Protein AF-A0A7X0H273-F1 (afdb_monomer_lite)

pLDDT: mean 82.99, std 13.54, range [42.66, 96.94]

Secondary structure (DSSP, 8-state):
-PPPPHHHHHHHHHHHHHHHHHHHHHHHT-HHHHHHHHHHHHHHHHHHTPPP-HHHHHHHHHHHH--

Structure (mmCIF, N/CA/C/O backbone):
data_AF-A0A7X0H273-F1
#
_entry.id   AF-A0A7X0H273-F1
#
loop_
_atom_site.group_PDB
_atom_site.id
_atom_site.type_symbol
_atom_site.label_atom_id
_atom_site.label_alt_id
_atom_site.label_comp_id
_atom_site.label_asym_id
_atom_site.label_entity_id
_atom_site.label_seq_id
_atom_site.pdbx_PDB_ins_code
_atom_site.Cartn_x
_atom_site.Cartn_y
_atom_site.Cartn_z
_atom_site.occupancy
_atom_site.B_iso_or_equiv
_atom_site.auth_seq_id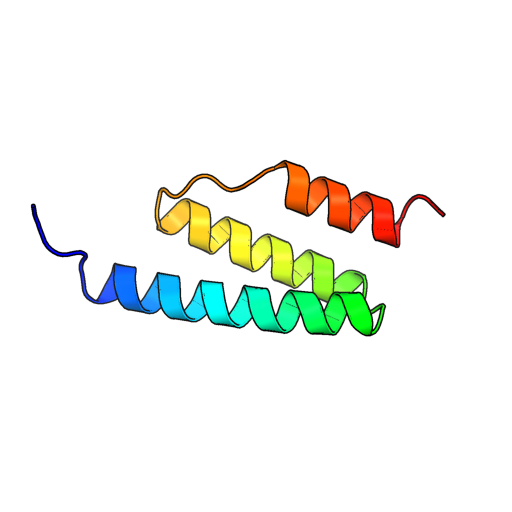
_atom_site.auth_comp_id
_atom_site.auth_asym_id
_atom_site.auth_atom_id
_atom_site.pdbx_PDB_model_num
ATOM 1 N N . MET A 1 1 ? 9.531 4.664 -27.308 1.00 42.66 1 MET A N 1
ATOM 2 C CA . MET A 1 1 ? 8.933 4.176 -26.049 1.00 42.66 1 MET A CA 1
ATOM 3 C C . MET A 1 1 ? 9.520 2.805 -25.784 1.00 42.66 1 MET A C 1
ATOM 5 O O . MET A 1 1 ? 9.261 1.899 -26.562 1.00 42.66 1 MET A O 1
ATOM 9 N N . THR A 1 2 ? 10.402 2.684 -24.800 1.00 55.12 2 THR A N 1
ATOM 10 C CA . THR A 1 2 ? 10.984 1.406 -24.372 1.00 55.12 2 THR A CA 1
ATOM 11 C C . THR A 1 2 ? 9.981 0.708 -23.460 1.00 55.12 2 THR A C 1
ATOM 13 O O . THR A 1 2 ? 9.475 1.327 -22.526 1.00 55.12 2 THR A O 1
ATOM 16 N N . GLU A 1 3 ? 9.649 -0.547 -23.755 1.00 64.25 3 GLU A N 1
ATOM 17 C CA . GLU A 1 3 ? 8.759 -1.333 -22.899 1.00 64.25 3 GLU A CA 1
ATOM 18 C C . GLU A 1 3 ? 9.349 -1.462 -21.485 1.00 64.25 3 GLU A C 1
ATOM 20 O O . GLU A 1 3 ? 10.570 -1.602 -21.340 1.00 64.25 3 GLU A O 1
ATOM 25 N N . PRO A 1 4 ? 8.513 -1.412 -20.431 1.00 70.31 4 PRO A N 1
ATOM 26 C CA . PRO A 1 4 ? 8.983 -1.655 -19.076 1.00 70.31 4 PRO A CA 1
ATOM 27 C C . PRO A 1 4 ? 9.571 -3.066 -18.982 1.00 70.31 4 PRO A C 1
ATOM 29 O O . PRO A 1 4 ? 9.038 -4.020 -19.550 1.00 70.31 4 PRO A O 1
ATOM 32 N N . SER A 1 5 ? 10.676 -3.208 -18.249 1.00 85.06 5 SER A N 1
ATO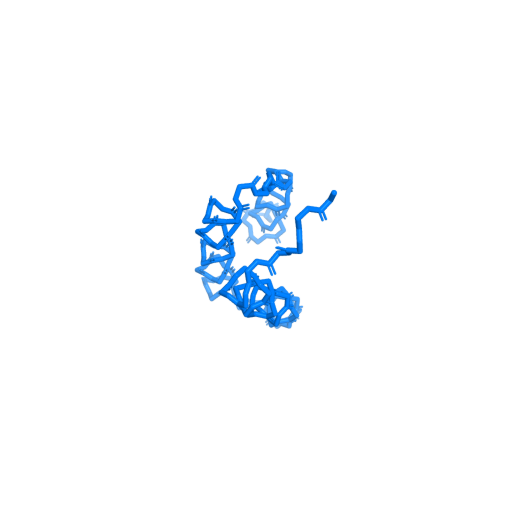M 33 C CA . SER A 1 5 ? 11.286 -4.520 -18.039 1.00 85.06 5 SER A CA 1
ATOM 34 C C . SER A 1 5 ? 10.296 -5.469 -17.349 1.00 85.06 5 SER A C 1
ATOM 36 O O . SER A 1 5 ? 9.428 -5.046 -16.579 1.00 85.06 5 SER A O 1
ATOM 38 N N . LYS A 1 6 ? 10.442 -6.781 -17.580 1.00 81.12 6 LYS A N 1
ATOM 39 C CA . LYS A 1 6 ? 9.627 -7.805 -16.897 1.00 81.12 6 LYS A CA 1
ATOM 40 C C . LYS A 1 6 ? 9.691 -7.678 -15.367 1.00 81.12 6 LYS A C 1
ATOM 42 O O . LYS A 1 6 ? 8.709 -7.976 -14.696 1.00 81.12 6 LYS A O 1
ATOM 47 N N . ASP A 1 7 ? 10.817 -7.199 -14.838 1.00 88.38 7 ASP A N 1
ATOM 48 C CA . ASP A 1 7 ? 11.012 -6.931 -13.411 1.00 88.38 7 ASP A CA 1
ATOM 49 C C . ASP A 1 7 ? 10.133 -5.767 -12.921 1.00 88.38 7 ASP A C 1
ATOM 51 O O . ASP A 1 7 ? 9.421 -5.912 -11.932 1.00 88.38 7 ASP A O 1
ATOM 55 N N . VAL A 1 8 ? 10.067 -4.656 -13.666 1.00 90.56 8 VAL A N 1
ATOM 56 C CA . VAL A 1 8 ? 9.186 -3.514 -13.347 1.00 90.56 8 VAL A CA 1
ATOM 57 C C . VAL A 1 8 ? 7.716 -3.937 -13.322 1.00 90.56 8 VAL A C 1
ATOM 59 O O . VAL A 1 8 ? 6.975 -3.571 -12.409 1.00 90.56 8 VAL A O 1
ATOM 62 N N . VAL A 1 9 ? 7.285 -4.745 -14.294 1.00 91.81 9 VAL A N 1
ATOM 63 C CA . VAL A 1 9 ? 5.904 -5.254 -14.349 1.00 91.81 9 VAL A CA 1
ATOM 64 C C . VAL A 1 9 ? 5.595 -6.151 -13.146 1.00 91.81 9 VAL A C 1
ATOM 66 O O . VAL A 1 9 ? 4.536 -6.010 -12.534 1.00 91.81 9 VAL A O 1
ATOM 69 N N . ALA A 1 10 ? 6.519 -7.038 -12.770 1.00 93.88 10 ALA A N 1
ATOM 70 C CA . ALA A 1 10 ? 6.349 -7.912 -11.612 1.00 93.88 10 ALA A CA 1
ATOM 71 C C . ALA A 1 10 ? 6.275 -7.120 -10.294 1.00 93.88 10 ALA A C 1
ATOM 73 O O . ALA A 1 10 ? 5.402 -7.385 -9.466 1.00 93.88 10 ALA A O 1
ATOM 74 N N . VAL A 1 11 ? 7.137 -6.114 -10.117 1.00 93.75 11 VAL A N 1
ATOM 75 C CA . VAL A 1 11 ? 7.142 -5.248 -8.927 1.00 93.75 11 VAL A CA 1
ATOM 76 C C . VAL A 1 11 ? 5.834 -4.456 -8.810 1.00 93.75 11 VAL A C 1
ATOM 78 O O . VAL A 1 11 ? 5.251 -4.411 -7.726 1.00 93.75 11 VAL A O 1
ATOM 81 N N . ARG A 1 12 ? 5.311 -3.914 -9.920 1.00 92.94 12 ARG A N 1
ATOM 82 C CA . ARG A 1 12 ? 3.991 -3.252 -9.949 1.00 92.94 12 ARG A CA 1
ATOM 83 C C . ARG A 1 12 ? 2.864 -4.194 -9.538 1.00 92.94 12 ARG A C 1
ATOM 85 O O . ARG A 1 12 ? 2.059 -3.838 -8.684 1.00 92.94 12 ARG A O 1
ATOM 92 N N . ALA A 1 13 ? 2.842 -5.411 -10.081 1.00 94.81 13 ALA A N 1
ATOM 93 C CA . ALA A 1 13 ? 1.810 -6.394 -9.757 1.00 94.81 13 ALA A CA 1
ATOM 94 C C . ALA A 1 13 ? 1.810 -6.773 -8.264 1.00 94.81 13 ALA A C 1
ATOM 96 O O . ALA A 1 13 ? 0.746 -6.919 -7.659 1.00 94.81 13 ALA A O 1
ATOM 97 N N . ILE A 1 14 ? 2.995 -6.900 -7.653 1.00 96.44 14 ILE A N 1
ATOM 98 C CA . ILE A 1 14 ? 3.120 -7.138 -6.210 1.00 96.44 14 ILE A CA 1
ATOM 99 C C . ILE A 1 14 ? 2.576 -5.941 -5.433 1.00 96.44 14 ILE A C 1
ATOM 101 O O . ILE A 1 14 ? 1.712 -6.128 -4.578 1.00 96.44 14 ILE A O 1
ATOM 105 N N . ARG A 1 15 ? 3.017 -4.720 -5.754 1.00 94.06 15 ARG A N 1
ATOM 106 C CA . ARG A 1 15 ? 2.544 -3.498 -5.090 1.00 94.06 15 ARG A CA 1
ATOM 107 C C . ARG A 1 15 ? 1.024 -3.374 -5.137 1.00 94.06 15 ARG A C 1
ATOM 109 O O . ARG A 1 15 ? 0.395 -3.108 -4.116 1.00 94.06 15 ARG A O 1
ATOM 116 N N . ASP A 1 16 ? 0.424 -3.592 -6.301 1.00 93.44 16 ASP A N 1
ATOM 117 C CA . ASP A 1 16 ? -1.022 -3.451 -6.473 1.00 93.44 16 ASP A CA 1
ATOM 118 C C . ASP A 1 16 ? -1.787 -4.488 -5.640 1.00 93.44 16 ASP A C 1
ATOM 120 O O . ASP A 1 16 ? -2.831 -4.181 -5.059 1.00 93.44 16 ASP A O 1
ATOM 124 N N . ARG A 1 17 ? -1.229 -5.694 -5.483 1.00 96.94 17 ARG A N 1
ATOM 125 C CA . ARG A 1 17 ? -1.756 -6.688 -4.546 1.00 96.94 17 ARG A CA 1
ATOM 126 C C . ARG A 1 17 ? -1.640 -6.232 -3.092 1.00 96.94 17 ARG A C 1
ATOM 128 O O . ARG A 1 17 ? -2.622 -6.347 -2.364 1.00 96.94 17 ARG A O 1
ATOM 135 N N . LEU A 1 18 ? -0.498 -5.683 -2.675 1.00 95.19 18 LEU A N 1
ATOM 136 C CA . LEU A 1 18 ? -0.320 -5.167 -1.311 1.00 95.19 18 LEU A CA 1
ATOM 137 C C . LEU A 1 18 ? -1.299 -4.024 -1.006 1.00 95.19 18 LEU A C 1
ATOM 139 O O . LEU A 1 18 ? -1.906 -4.019 0.060 1.00 95.19 18 LEU A O 1
ATOM 143 N N . ARG A 1 19 ? -1.564 -3.126 -1.964 1.00 94.06 19 ARG A N 1
ATOM 144 C CA . ARG A 1 19 ? -2.588 -2.070 -1.829 1.00 94.06 19 ARG A CA 1
ATOM 145 C C . ARG A 1 19 ? -3.991 -2.631 -1.581 1.00 94.06 19 ARG A C 1
ATOM 147 O O . ARG A 1 19 ? -4.779 -2.033 -0.849 1.00 94.06 19 ARG A O 1
ATOM 154 N N . MET A 1 20 ? -4.334 -3.772 -2.184 1.00 95.06 20 MET A N 1
ATOM 155 C CA . MET A 1 20 ? -5.614 -4.436 -1.915 1.00 95.06 20 MET A CA 1
ATOM 156 C C . MET A 1 20 ? -5.672 -5.029 -0.507 1.00 95.06 20 MET A C 1
ATOM 158 O O . MET A 1 20 ? -6.713 -4.927 0.140 1.00 95.06 20 MET A O 1
ATOM 162 N N . GLU A 1 21 ? -4.585 -5.637 -0.032 1.00 96.62 21 GLU A N 1
ATOM 163 C CA . GLU A 1 21 ? -4.522 -6.187 1.327 1.00 96.62 21 GLU A CA 1
ATOM 164 C C . GLU A 1 21 ? -4.525 -5.075 2.389 1.00 96.62 21 GLU A C 1
ATOM 166 O O . GLU A 1 21 ? -5.234 -5.198 3.385 1.00 96.62 21 GLU A O 1
ATOM 171 N N . LEU A 1 22 ? -3.869 -3.939 2.132 1.00 93.06 22 LEU A N 1
ATOM 172 C CA . LEU A 1 22 ? -3.884 -2.761 3.007 1.00 93.06 22 LEU A CA 1
A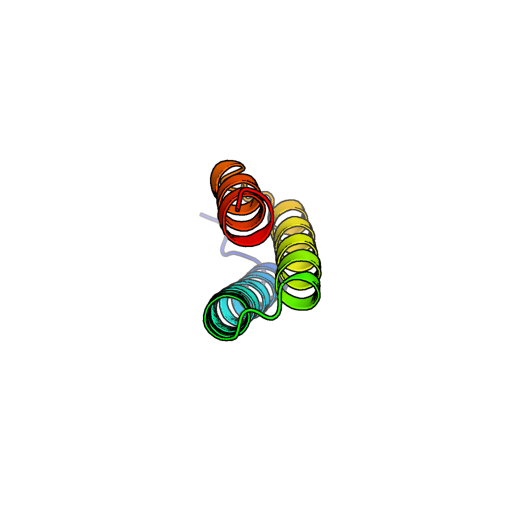TOM 173 C C . LEU A 1 22 ? -5.307 -2.269 3.271 1.00 93.06 22 LEU A C 1
ATOM 175 O O . LEU A 1 22 ? -5.696 -2.070 4.418 1.00 93.06 22 LEU A O 1
ATOM 179 N N . LYS A 1 23 ? -6.132 -2.188 2.221 1.00 90.31 23 LYS A N 1
ATOM 180 C CA . LYS A 1 23 ? -7.555 -1.835 2.349 1.00 90.31 23 LYS A CA 1
ATOM 181 C C . LYS A 1 23 ? -8.344 -2.827 3.203 1.00 90.31 23 LYS A C 1
ATOM 183 O O . LYS A 1 23 ? -9.360 -2.447 3.780 1.00 90.31 23 LYS A O 1
ATOM 188 N N . LYS A 1 24 ? -7.946 -4.101 3.249 1.00 95.69 24 LYS A N 1
ATOM 189 C CA . LYS A 1 24 ? -8.601 -5.099 4.106 1.00 95.69 24 LYS A CA 1
ATOM 190 C C . LYS A 1 24 ? -8.153 -4.950 5.556 1.00 95.69 24 LYS A C 1
ATOM 192 O O . LYS A 1 24 ? -9.012 -4.988 6.426 1.00 95.69 24 LYS A O 1
ATOM 197 N N . LEU A 1 25 ? -6.858 -4.742 5.801 1.00 92.88 25 LEU A N 1
ATOM 198 C CA . LEU A 1 25 ? -6.320 -4.512 7.147 1.00 92.88 25 LEU A CA 1
ATOM 199 C C . LEU A 1 25 ? -6.921 -3.255 7.785 1.00 92.88 25 LEU A C 1
ATOM 201 O O . LEU A 1 25 ? -7.396 -3.318 8.914 1.00 92.88 25 LEU A O 1
ATOM 205 N N . ASP A 1 26 ? -7.010 -2.163 7.024 1.00 86.50 26 ASP A N 1
ATOM 206 C CA . ASP A 1 26 ? -7.659 -0.915 7.448 1.00 86.50 26 ASP A CA 1
ATOM 207 C C . ASP A 1 26 ? -9.135 -1.145 7.832 1.00 86.50 26 ASP A C 1
ATOM 209 O O . ASP A 1 26 ? -9.575 -0.751 8.909 1.00 86.50 26 ASP A O 1
ATOM 213 N N . ARG A 1 27 ? -9.893 -1.900 7.021 1.00 90.44 27 ARG A N 1
ATOM 214 C CA . ARG A 1 27 ? -11.287 -2.276 7.343 1.00 90.44 27 ARG A CA 1
ATOM 215 C C . ARG A 1 27 ? -11.426 -3.165 8.577 1.00 90.44 27 ARG A C 1
ATOM 217 O O . ARG A 1 27 ? -12.472 -3.126 9.217 1.00 90.44 27 ARG A O 1
ATOM 224 N N . LEU A 1 28 ? -10.428 -3.997 8.862 1.00 94.12 28 LEU A N 1
ATOM 225 C CA . LEU A 1 28 ? -10.406 -4.863 10.041 1.00 94.12 28 LEU A CA 1
ATOM 226 C C . LEU A 1 28 ? -9.937 -4.120 11.301 1.00 94.12 28 LEU A C 1
ATOM 228 O O . LEU A 1 28 ? -10.094 -4.648 12.396 1.00 94.12 28 LEU A O 1
ATOM 232 N N . GLY A 1 29 ? -9.392 -2.908 11.162 1.00 90.56 29 GLY A N 1
ATOM 233 C CA . GLY A 1 29 ? -8.789 -2.170 12.270 1.00 90.56 29 GLY A CA 1
ATOM 234 C C . GLY A 1 29 ? -7.429 -2.727 12.702 1.00 90.56 29 GLY A C 1
ATOM 235 O O . GLY A 1 29 ? -6.978 -2.429 13.803 1.00 90.56 29 GLY A O 1
ATOM 236 N N . GLU A 1 30 ? -6.760 -3.515 11.854 1.00 93.56 30 GLU A N 1
ATOM 237 C CA . GLU A 1 30 ? -5.441 -4.104 12.126 1.00 93.56 30 GLU A CA 1
ATOM 238 C C . GLU A 1 30 ? -4.330 -3.064 11.923 1.00 93.56 30 GLU A C 1
ATOM 240 O O . GLU A 1 30 ? -3.583 -3.092 10.942 1.00 93.56 30 GLU A O 1
ATOM 245 N N . GLN A 1 31 ? -4.248 -2.108 12.850 1.00 86.94 31 GLN A N 1
ATOM 246 C CA . GLN A 1 31 ? -3.477 -0.871 12.690 1.00 86.94 31 GLN A CA 1
ATOM 247 C C . GLN A 1 31 ? -1.984 -1.115 12.434 1.00 86.94 31 GLN A C 1
ATOM 249 O O . GLN A 1 31 ? -1.440 -0.634 11.444 1.00 86.94 31 GLN A O 1
ATOM 254 N N . MET A 1 32 ? -1.316 -1.894 13.293 1.00 89.31 32 MET A N 1
ATOM 255 C CA . MET A 1 32 ? 0.116 -2.186 13.133 1.00 89.31 32 MET A CA 1
ATOM 256 C C . MET A 1 32 ? 0.406 -2.895 11.809 1.00 89.31 32 MET A C 1
ATOM 258 O O . MET A 1 32 ? 1.347 -2.536 11.110 1.00 89.31 32 MET A O 1
ATOM 262 N N . ALA A 1 33 ? -0.426 -3.868 11.433 1.00 93.44 33 ALA A N 1
ATOM 263 C CA . ALA A 1 33 ? -0.248 -4.589 10.180 1.00 93.44 33 ALA A CA 1
ATOM 264 C C . ALA A 1 33 ? -0.460 -3.672 8.962 1.00 93.44 33 ALA A C 1
ATOM 266 O O . ALA A 1 33 ? 0.261 -3.797 7.973 1.00 93.44 33 ALA A O 1
ATOM 267 N N . ALA A 1 34 ? -1.418 -2.741 9.029 1.00 91.12 34 ALA A N 1
ATOM 268 C CA . ALA A 1 34 ? -1.650 -1.753 7.980 1.00 91.12 34 ALA A CA 1
ATOM 269 C C . ALA A 1 34 ? -0.454 -0.798 7.816 1.00 91.12 34 ALA A C 1
ATOM 271 O O . ALA A 1 34 ? -0.047 -0.531 6.687 1.00 91.12 34 ALA A O 1
ATOM 272 N N . ILE A 1 35 ? 0.152 -0.341 8.916 1.00 88.19 35 ILE A N 1
ATOM 273 C CA . ILE A 1 35 ? 1.345 0.525 8.892 1.00 88.19 35 ILE A CA 1
ATOM 274 C C . ILE A 1 35 ? 2.528 -0.196 8.240 1.00 88.19 35 ILE A C 1
ATOM 276 O O . ILE A 1 35 ? 3.122 0.327 7.301 1.00 88.19 35 ILE A O 1
ATOM 280 N N . GLU A 1 36 ? 2.841 -1.413 8.687 1.00 92.94 36 GLU A N 1
ATOM 281 C CA . GLU A 1 36 ? 3.952 -2.200 8.132 1.00 92.94 36 GLU A CA 1
ATOM 282 C C . GLU A 1 36 ? 3.750 -2.495 6.639 1.00 92.94 36 GLU A C 1
ATOM 284 O O . GLU A 1 36 ? 4.678 -2.407 5.830 1.00 92.94 36 GLU A O 1
ATOM 289 N N . LEU A 1 37 ? 2.512 -2.803 6.244 1.00 94.25 37 LEU A N 1
ATOM 290 C CA . LEU A 1 37 ? 2.180 -3.051 4.847 1.00 94.25 37 LEU A CA 1
ATOM 291 C C . LEU A 1 37 ? 2.279 -1.783 3.988 1.00 94.25 37 LEU A C 1
ATOM 293 O O . LEU A 1 37 ? 2.691 -1.867 2.829 1.00 94.25 37 LEU A O 1
ATOM 297 N N . ASN A 1 38 ? 1.935 -0.622 4.542 1.00 91.19 38 ASN A N 1
ATOM 298 C CA . ASN A 1 38 ? 2.121 0.661 3.875 1.00 91.19 38 ASN A CA 1
ATOM 299 C C . ASN A 1 38 ? 3.612 0.958 3.645 1.00 91.19 38 ASN A C 1
ATOM 301 O O . ASN A 1 38 ? 4.004 1.236 2.515 1.00 91.19 38 ASN A O 1
ATOM 305 N N . SER A 1 39 ? 4.464 0.767 4.657 1.00 90.25 39 SER A N 1
ATOM 306 C CA . SER A 1 39 ? 5.925 0.898 4.520 1.00 90.25 39 SER A CA 1
ATOM 307 C C . SER A 1 39 ? 6.495 -0.023 3.432 1.00 90.25 39 SER A C 1
ATOM 309 O O . SER A 1 39 ? 7.360 0.370 2.649 1.00 90.25 39 SER A O 1
ATOM 311 N N . ALA A 1 40 ? 5.987 -1.257 3.323 1.00 94.38 40 ALA A N 1
ATOM 312 C CA . ALA A 1 40 ? 6.380 -2.166 2.247 1.00 94.38 40 ALA A CA 1
ATOM 313 C C . ALA A 1 40 ? 6.002 -1.628 0.852 1.00 94.38 40 ALA A C 1
ATOM 315 O O . ALA A 1 40 ? 6.774 -1.787 -0.094 1.00 94.38 40 ALA A O 1
ATOM 316 N N . ILE A 1 41 ? 4.842 -0.980 0.710 1.00 93.00 41 ILE A N 1
ATOM 317 C CA . ILE A 1 41 ? 4.407 -0.342 -0.541 1.00 93.00 41 ILE A CA 1
ATOM 318 C C . ILE A 1 41 ? 5.329 0.832 -0.901 1.00 93.00 41 ILE A C 1
ATOM 320 O O . ILE A 1 41 ? 5.765 0.907 -2.052 1.00 93.00 41 ILE A O 1
ATOM 324 N N . GLU A 1 42 ? 5.714 1.663 0.071 1.00 90.25 42 GLU A N 1
ATOM 325 C CA . GLU A 1 42 ? 6.638 2.794 -0.125 1.00 90.25 42 GLU A CA 1
ATOM 326 C C . GLU A 1 42 ? 8.011 2.350 -0.658 1.00 90.25 42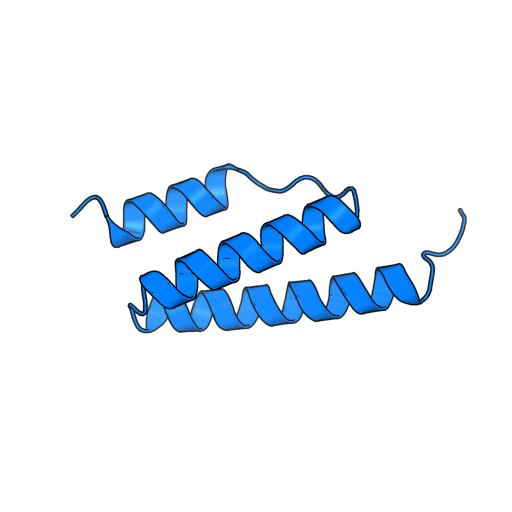 GLU A C 1
ATOM 328 O O . GLU A 1 42 ? 8.570 2.943 -1.591 1.00 90.25 42 GLU A O 1
ATOM 333 N N . ILE A 1 43 ? 8.532 1.232 -0.145 1.00 92.31 43 ILE A N 1
ATOM 334 C CA . ILE A 1 43 ? 9.779 0.626 -0.637 1.00 92.31 43 ILE 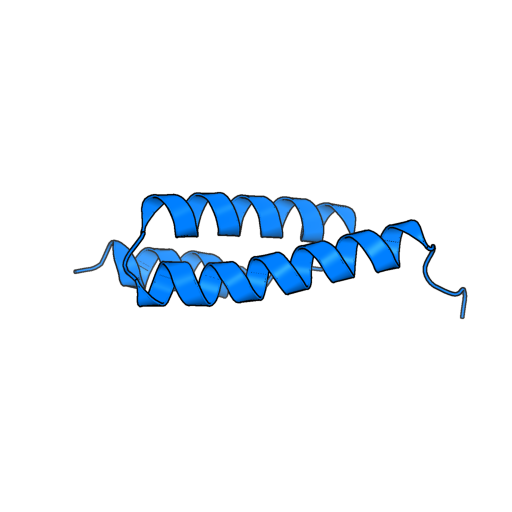A CA 1
ATOM 335 C C . ILE A 1 43 ? 9.646 0.209 -2.112 1.00 92.31 43 ILE A C 1
ATOM 337 O O . ILE A 1 43 ? 10.568 0.413 -2.910 1.00 92.31 43 ILE A O 1
ATOM 341 N N . LEU A 1 44 ? 8.504 -0.365 -2.508 1.00 92.12 44 LEU A N 1
ATOM 342 C CA .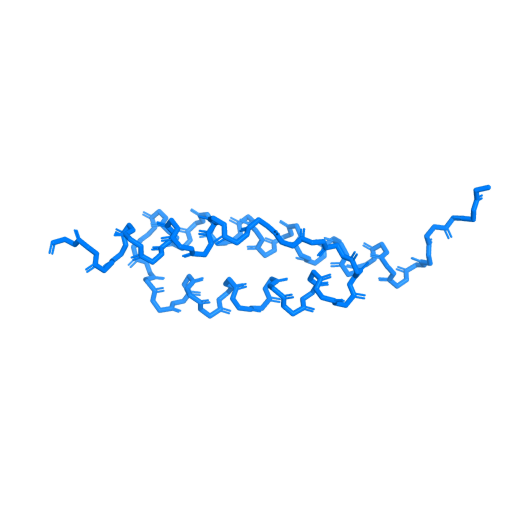 LEU A 1 44 ? 8.271 -0.780 -3.897 1.00 92.12 44 LEU A CA 1
ATOM 343 C C . LEU A 1 44 ? 8.085 0.417 -4.836 1.00 92.12 44 LEU A C 1
ATOM 345 O O . LEU A 1 44 ? 8.586 0.376 -5.958 1.00 92.12 44 LEU A O 1
ATOM 349 N N . ASN A 1 45 ? 7.415 1.479 -4.390 1.00 89.62 45 ASN A N 1
ATOM 350 C CA . ASN A 1 45 ? 7.282 2.728 -5.144 1.00 89.62 45 ASN A CA 1
ATOM 351 C C . ASN A 1 45 ? 8.640 3.381 -5.396 1.00 89.62 45 ASN A C 1
ATOM 353 O O . ASN A 1 45 ? 8.979 3.673 -6.545 1.00 89.62 45 ASN A O 1
ATOM 357 N N . THR A 1 46 ? 9.470 3.467 -4.353 1.00 89.31 46 THR A N 1
ATOM 358 C CA . THR A 1 46 ? 10.853 3.948 -4.460 1.00 89.31 46 THR A CA 1
ATOM 359 C C . THR A 1 46 ? 11.641 3.136 -5.492 1.00 89.31 46 THR A C 1
ATOM 361 O O . THR A 1 46 ? 12.312 3.706 -6.351 1.00 89.31 46 THR A O 1
ATOM 364 N N . ARG A 1 47 ? 11.516 1.800 -5.478 1.00 89.69 47 ARG A N 1
ATOM 365 C CA . ARG A 1 47 ? 12.165 0.923 -6.471 1.00 89.69 47 ARG A CA 1
ATOM 366 C C . ARG A 1 47 ? 11.662 1.161 -7.900 1.00 89.69 47 ARG A C 1
ATOM 368 O O . ARG A 1 47 ? 12.432 0.996 -8.844 1.00 89.69 47 ARG A O 1
ATOM 375 N N . LEU A 1 48 ? 10.389 1.503 -8.068 1.00 88.75 48 LEU A N 1
ATOM 376 C CA . LEU A 1 48 ? 9.784 1.789 -9.371 1.00 88.75 48 LEU A CA 1
ATOM 377 C C . LEU A 1 48 ? 10.096 3.204 -9.881 1.00 88.75 48 LEU A C 1
ATOM 379 O O . LEU A 1 48 ? 9.845 3.479 -11.054 1.00 88.75 48 LEU A O 1
ATOM 383 N N . GLY A 1 49 ? 10.634 4.084 -9.028 1.00 86.81 49 GLY A N 1
ATOM 384 C CA . GLY A 1 49 ? 10.760 5.513 -9.322 1.00 86.81 49 GLY A CA 1
ATOM 385 C C . GLY A 1 49 ? 9.399 6.198 -9.477 1.00 86.81 49 GLY A C 1
ATOM 386 O O . GLY A 1 49 ? 9.291 7.202 -10.176 1.00 86.81 49 GLY A O 1
ATOM 387 N N . GLU A 1 50 ? 8.356 5.618 -8.884 1.00 82.25 50 GLU A N 1
ATOM 388 C CA . GLU A 1 50 ? 7.004 6.166 -8.881 1.00 82.25 50 GLU A CA 1
ATOM 389 C C . GLU A 1 50 ? 6.822 6.918 -7.562 1.00 82.25 50 GLU A C 1
ATOM 391 O O . GLU A 1 50 ? 7.037 6.339 -6.499 1.00 82.25 50 GLU A O 1
ATOM 396 N N . GLU A 1 51 ? 6.485 8.209 -7.628 1.00 67.56 51 GLU A N 1
ATOM 397 C CA . GLU A 1 51 ? 6.194 8.992 -6.424 1.00 67.56 51 GLU A CA 1
ATOM 398 C C . GLU A 1 51 ? 4.972 8.412 -5.714 1.00 67.56 51 GLU A C 1
ATOM 400 O O . GLU A 1 51 ? 3.941 8.131 -6.336 1.00 67.56 51 GLU A O 1
ATOM 405 N N . ASP A 1 52 ? 5.106 8.226 -4.403 1.00 65.31 52 ASP A N 1
ATOM 406 C CA . ASP A 1 52 ? 3.955 7.987 -3.548 1.00 65.31 52 ASP A CA 1
ATOM 407 C C . ASP A 1 52 ? 3.101 9.244 -3.421 1.00 65.31 52 ASP A C 1
ATOM 409 O O . ASP A 1 52 ? 3.580 10.360 -3.616 1.00 65.31 52 ASP A O 1
ATOM 413 N N . ASP A 1 53 ? 1.833 9.059 -3.057 1.00 65.31 53 ASP A N 1
ATOM 414 C CA . ASP A 1 53 ? 1.036 10.144 -2.497 1.00 65.31 53 ASP A CA 1
ATOM 415 C C . ASP A 1 53 ? 1.339 10.200 -0.988 1.00 65.31 53 ASP A C 1
ATOM 417 O O . ASP A 1 53 ? 0.762 9.415 -0.230 1.00 65.31 53 ASP A O 1
ATOM 421 N N . PRO A 1 54 ? 2.228 11.093 -0.505 1.00 61.31 54 PRO A N 1
ATOM 422 C CA . PRO A 1 54 ? 2.528 11.213 0.923 1.00 61.31 54 PRO A CA 1
ATOM 423 C C . PRO A 1 54 ? 1.285 11.528 1.771 1.00 61.31 54 PRO A C 1
ATOM 425 O O . PRO A 1 54 ? 1.309 11.367 2.992 1.00 61.31 54 PRO A O 1
ATOM 428 N N . ALA A 1 55 ? 0.169 11.938 1.154 1.00 64.81 55 ALA A N 1
ATOM 429 C CA . ALA A 1 55 ? -1.094 12.092 1.856 1.00 64.81 55 ALA A CA 1
ATOM 430 C C . ALA A 1 55 ? -1.745 10.752 2.246 1.00 64.81 55 ALA A C 1
ATOM 432 O O . ALA A 1 55 ? -2.623 10.760 3.107 1.00 64.81 55 ALA A O 1
ATOM 433 N N . GLU A 1 56 ? -1.384 9.617 1.644 1.00 67.12 56 GLU A N 1
ATOM 434 C CA . GLU A 1 56 ? -2.018 8.320 1.924 1.00 67.12 56 GLU A CA 1
ATOM 435 C C . GLU A 1 56 ? -1.525 7.722 3.254 1.00 67.12 56 GLU A C 1
ATOM 437 O O . GLU A 1 56 ? -2.350 7.333 4.086 1.00 67.12 56 GLU A O 1
ATOM 442 N N . THR A 1 57 ? -0.218 7.794 3.524 1.00 63.06 57 THR A N 1
ATOM 443 C CA . THR A 1 57 ? 0.400 7.414 4.811 1.00 63.06 57 THR A CA 1
ATOM 444 C C . THR A 1 57 ? -0.124 8.274 5.960 1.00 63.06 57 THR A C 1
ATOM 446 O O . THR A 1 57 ? -0.555 7.761 6.991 1.00 63.06 57 THR A O 1
ATOM 449 N N . GLU A 1 58 ? -0.185 9.588 5.752 1.00 66.38 58 GLU A N 1
ATOM 450 C CA . GLU A 1 58 ? -0.719 10.545 6.722 1.00 66.38 58 GLU A CA 1
ATOM 451 C C . GLU A 1 58 ? -2.217 10.310 7.007 1.00 66.38 58 GLU A C 1
ATOM 453 O O . GLU A 1 58 ? -2.665 10.384 8.151 1.00 66.38 58 GLU A O 1
ATOM 458 N N . ARG A 1 59 ? -3.020 9.972 5.985 1.00 72.75 59 ARG A N 1
ATOM 459 C CA . ARG A 1 59 ? -4.444 9.628 6.165 1.00 72.75 59 ARG A CA 1
ATOM 460 C C . ARG A 1 59 ? -4.633 8.331 6.946 1.00 72.75 59 ARG A C 1
ATOM 462 O O . ARG A 1 59 ? -5.552 8.270 7.762 1.00 72.75 59 ARG A O 1
ATOM 469 N N . LEU A 1 60 ? -3.809 7.313 6.689 1.00 69.88 60 LEU A N 1
ATOM 470 C CA . LEU A 1 60 ? -3.804 6.062 7.455 1.00 69.88 60 LEU A CA 1
ATOM 471 C C . LEU A 1 60 ? -3.434 6.323 8.914 1.00 69.88 60 LEU A C 1
ATOM 473 O O . LEU A 1 60 ? -4.120 5.839 9.813 1.00 69.88 60 LEU A O 1
ATOM 477 N N . PHE A 1 61 ? -2.410 7.146 9.144 1.00 67.38 61 PHE A N 1
ATOM 478 C CA . PHE A 1 61 ? -1.975 7.505 10.486 1.00 67.38 61 PHE A CA 1
ATOM 479 C C . PHE A 1 61 ? -3.086 8.227 11.259 1.00 67.38 61 PHE A C 1
ATOM 481 O O . PHE A 1 61 ? -3.488 7.763 12.324 1.00 67.38 61 PHE A O 1
ATOM 488 N N . ARG A 1 62 ? -3.690 9.280 10.692 1.00 73.50 62 ARG A N 1
ATOM 489 C CA . ARG A 1 62 ? -4.809 9.983 11.350 1.00 73.50 62 ARG A CA 1
ATOM 490 C C . ARG A 1 62 ? -6.010 9.084 11.617 1.00 73.50 62 ARG A C 1
ATOM 492 O O . ARG A 1 62 ? -6.609 9.164 12.681 1.00 73.50 62 ARG A O 1
ATOM 499 N N . ARG A 1 63 ? -6.370 8.203 10.679 1.00 73.94 63 ARG A N 1
ATOM 500 C CA . ARG A 1 63 ? -7.528 7.308 10.848 1.00 73.94 63 ARG A CA 1
ATOM 501 C C . ARG A 1 63 ? -7.359 6.338 12.023 1.00 73.94 63 ARG A C 1
ATOM 503 O O . ARG A 1 63 ? -8.358 5.890 12.580 1.00 73.94 63 ARG A O 1
ATOM 510 N N . HIS A 1 64 ? -6.123 6.003 12.382 1.00 66.88 64 HIS A N 1
ATOM 511 C CA . HIS A 1 64 ? -5.828 5.031 13.430 1.00 66.88 64 HIS A CA 1
ATOM 512 C C . HIS A 1 64 ? -5.349 5.652 14.753 1.00 66.88 64 HIS A C 1
ATOM 514 O O . HIS A 1 64 ? -5.593 5.044 15.795 1.00 66.88 64 HIS A O 1
ATOM 520 N N . PHE A 1 65 ? -4.724 6.836 14.730 1.00 66.19 65 PHE A N 1
ATOM 521 C CA . PHE A 1 65 ? -4.090 7.456 15.903 1.00 66.19 65 PHE A CA 1
ATOM 522 C C . PHE A 1 65 ? -4.712 8.785 16.376 1.00 66.19 65 PHE A C 1
ATOM 524 O O . PHE A 1 65 ? -4.459 9.148 17.520 1.00 66.19 65 PHE A O 1
ATOM 531 N N . ASP A 1 66 ? -5.541 9.476 15.579 1.00 60.59 66 ASP A N 1
ATOM 532 C CA . ASP A 1 66 ? -6.197 10.749 15.969 1.00 60.59 66 ASP A CA 1
ATOM 533 C C . ASP A 1 66 ? -7.635 10.556 16.517 1.00 60.59 66 ASP A C 1
ATOM 535 O O . ASP A 1 66 ? -8.527 11.363 16.248 1.00 60.59 66 ASP A O 1
ATOM 539 N N . ASN A 1 67 ? -7.887 9.486 17.281 1.00 48.62 67 ASN A N 1
ATOM 540 C CA . ASN A 1 67 ? -9.146 9.349 18.038 1.00 48.62 67 ASN A CA 1
ATOM 541 C C . ASN A 1 67 ? -9.135 10.183 19.324 1.00 48.62 67 ASN A C 1
ATOM 543 O O . ASN A 1 67 ? -8.216 9.974 20.148 1.00 48.62 67 ASN A O 1
#

Sequence (67 aa):
MTEPSKDVVAVRAIRDRLRMELKKLDRLGEQMAAIELNSAIEILNTRLGEEDDPAETERLFRRHFDN

Foldseek 3Di:
DDDDDPVLVVLVVVLVVLVVVLVVCLVVLVLVVNLVSVVVSVVSCVVNVHDDPPVVNVVSCCSNPVD

Radius of gyration: 13.41 Å; chains: 1; bounding box: 24×20×44 Å